Protein AF-A0A821DFZ0-F1 (afdb_monomer_lite)

pLDDT: mean 70.86, std 21.05, range [35.56, 95.5]

Organism: NCBI:txid392032

Structure (mmCIF, N/CA/C/O backbone):
data_AF-A0A821DFZ0-F1
#
_entry.id   AF-A0A821DFZ0-F1
#
loop_
_atom_site.group_PDB
_atom_site.id
_atom_site.type_symbol
_atom_site.label_atom_id
_atom_site.label_alt_id
_atom_site.label_comp_id
_atom_site.label_asym_id
_atom_site.label_entity_id
_atom_site.label_seq_id
_atom_site.pdbx_PDB_ins_code
_atom_site.Cartn_x
_atom_site.Cartn_y
_atom_site.Cartn_z
_atom_site.occupancy
_atom_site.B_iso_or_equiv
_atom_site.auth_seq_id
_atom_site.auth_comp_id
_atom_site.auth_asym_id
_atom_site.auth_atom_id
_atom_site.pdbx_PDB_model_num
ATOM 1 N N . MET A 1 1 ? -34.764 -52.079 0.907 1.00 41.47 1 MET A N 1
ATOM 2 C CA . MET A 1 1 ? -33.795 -52.725 1.810 1.00 41.47 1 MET A CA 1
ATOM 3 C C . MET A 1 1 ? -33.143 -51.629 2.636 1.00 41.47 1 MET A C 1
ATOM 5 O O . MET A 1 1 ? -32.494 -50.774 2.058 1.00 41.47 1 MET A O 1
ATOM 9 N N . THR A 1 2 ? -33.485 -51.628 3.932 1.00 46.69 2 THR A N 1
ATOM 10 C CA . THR A 1 2 ? -32.697 -51.180 5.102 1.00 46.69 2 THR A CA 1
ATOM 11 C C . THR A 1 2 ? -32.069 -49.779 5.025 1.00 46.69 2 THR A C 1
ATOM 13 O O . THR A 1 2 ? -31.088 -49.575 4.324 1.00 46.69 2 THR A O 1
ATOM 16 N N . SER A 1 3 ? -32.670 -48.748 5.626 1.00 41.34 3 SER A N 1
ATOM 17 C CA . SER A 1 3 ? -32.632 -48.429 7.072 1.00 41.34 3 SER A CA 1
ATOM 18 C C . SER A 1 3 ? -31.209 -48.208 7.592 1.00 41.34 3 SER A C 1
ATOM 20 O O . SER A 1 3 ? -30.428 -49.151 7.628 1.00 41.34 3 SER A O 1
ATOM 22 N N . SER A 1 4 ? -30.900 -47.001 8.075 1.00 47.44 4 SER A N 1
ATOM 23 C CA 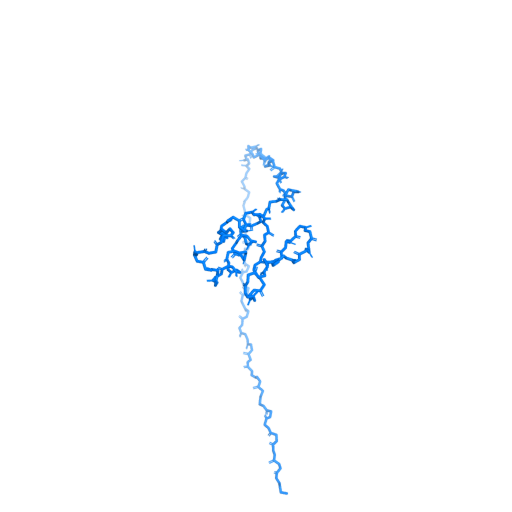. SER A 1 4 ? -30.818 -46.761 9.526 1.00 47.44 4 SER A CA 1
ATOM 24 C C . SER A 1 4 ? -30.134 -45.435 9.853 1.00 47.44 4 SER A C 1
ATOM 26 O O . SER A 1 4 ? -28.964 -45.213 9.556 1.00 47.44 4 SER A O 1
ATOM 28 N N . SER A 1 5 ? -30.900 -44.581 10.530 1.00 52.09 5 SER A N 1
ATOM 29 C CA . SER A 1 5 ? -30.432 -43.469 11.350 1.00 52.09 5 SER A CA 1
ATOM 30 C C . SER A 1 5 ? -29.478 -43.949 12.444 1.00 52.09 5 SER A C 1
ATOM 32 O O . SER A 1 5 ? -29.700 -45.002 13.038 1.00 52.09 5 SER A O 1
ATOM 34 N N . ALA A 1 6 ? -28.508 -43.113 12.810 1.00 50.94 6 ALA A N 1
ATOM 35 C CA . ALA A 1 6 ? -27.863 -43.182 14.116 1.00 50.94 6 ALA A CA 1
ATOM 36 C C . ALA A 1 6 ? -27.771 -41.767 14.697 1.00 50.94 6 ALA A C 1
ATOM 38 O O . ALA A 1 6 ? -26.835 -41.012 14.457 1.00 50.94 6 ALA A O 1
ATOM 39 N N . ASN A 1 7 ? -28.825 -41.422 15.426 1.00 50.41 7 ASN A N 1
ATOM 40 C CA . ASN A 1 7 ? -28.857 -40.373 16.430 1.00 50.41 7 ASN A CA 1
ATOM 41 C C . ASN A 1 7 ? -28.412 -41.045 17.740 1.00 50.41 7 ASN A C 1
ATOM 43 O O . ASN A 1 7 ? -28.989 -42.078 18.085 1.00 50.41 7 ASN A O 1
ATOM 47 N N . ILE A 1 8 ? -27.401 -40.526 18.442 1.00 52.97 8 ILE A N 1
ATOM 48 C CA . ILE A 1 8 ? -27.026 -41.018 19.781 1.00 52.97 8 ILE A CA 1
ATOM 49 C C . ILE A 1 8 ? -26.833 -39.822 20.732 1.00 52.97 8 ILE A C 1
ATOM 51 O O . ILE A 1 8 ? -26.240 -38.824 20.321 1.00 52.97 8 ILE A O 1
ATOM 55 N N . PRO A 1 9 ? -27.353 -39.891 21.976 1.00 43.50 9 PRO A N 1
ATOM 56 C CA . PRO A 1 9 ? -27.609 -38.745 22.847 1.00 43.50 9 PRO A CA 1
ATOM 57 C C . PRO A 1 9 ? -26.489 -38.481 23.869 1.00 43.50 9 PRO A C 1
ATOM 59 O O . PRO A 1 9 ? -25.670 -39.347 24.170 1.00 43.50 9 PRO A O 1
ATOM 62 N N . ALA A 1 10 ? -26.526 -37.282 24.461 1.00 48.44 10 ALA A N 1
ATOM 63 C CA . ALA A 1 10 ? -25.793 -36.909 25.674 1.00 48.44 10 ALA A CA 1
ATOM 64 C C . ALA A 1 10 ? -26.288 -37.674 26.919 1.00 48.44 10 ALA A C 1
ATOM 66 O O . ALA A 1 10 ? -27.451 -38.078 26.980 1.00 48.44 10 ALA A O 1
ATOM 67 N N . PRO A 1 11 ? -25.429 -37.842 27.936 1.00 45.16 11 PRO A N 1
ATOM 68 C CA . PRO A 1 11 ? -25.750 -37.389 29.305 1.00 45.16 11 PRO A CA 1
ATOM 69 C C . PRO A 1 11 ? -24.463 -36.904 30.030 1.00 45.16 11 PRO A C 1
ATOM 71 O O . PRO A 1 11 ? -23.365 -37.130 29.544 1.00 45.16 11 PRO A O 1
ATOM 74 N N . SER A 1 12 ? -24.404 -36.237 31.181 1.00 35.56 12 SER A N 1
ATOM 75 C CA . SER A 1 12 ? -25.329 -35.795 32.230 1.00 35.56 12 SER A CA 1
ATOM 76 C C . SER A 1 12 ? -24.503 -34.921 33.197 1.00 35.56 12 SER A C 1
ATOM 78 O O . SER A 1 12 ? -23.348 -35.237 33.479 1.00 35.56 12 SER A O 1
ATOM 80 N N . SER A 1 13 ? -25.104 -33.852 33.717 1.00 46.56 13 SER A N 1
ATOM 81 C CA . SER A 1 13 ? -24.638 -32.959 34.803 1.00 46.56 13 SER A CA 1
ATOM 82 C C . SER A 1 13 ? -24.523 -33.678 36.181 1.00 46.56 13 SER A C 1
ATOM 84 O O . SER A 1 13 ? -24.803 -34.872 36.241 1.00 46.56 13 SER A O 1
ATOM 86 N N . PRO A 1 14 ? -24.447 -32.974 37.341 1.00 56.50 14 PRO A N 1
ATOM 87 C CA . PRO A 1 14 ? -23.435 -32.080 37.945 1.00 56.50 14 PRO A CA 1
ATOM 88 C C . PRO A 1 14 ? -22.959 -32.644 39.332 1.00 56.50 14 PRO A C 1
ATOM 90 O O . PRO A 1 14 ? -23.259 -33.795 39.643 1.00 56.50 14 PRO A O 1
ATOM 93 N N . PRO A 1 15 ? -22.275 -31.884 40.224 1.00 44.59 15 PRO A N 1
ATOM 94 C CA . PRO A 1 15 ? -23.057 -31.256 41.298 1.00 44.59 15 PRO A CA 1
ATOM 95 C C . PRO A 1 15 ? -22.564 -29.878 41.781 1.00 44.59 15 PRO A C 1
ATOM 97 O O . PRO A 1 15 ? -21.396 -29.505 41.736 1.00 44.59 15 PRO A O 1
ATOM 100 N N . LYS A 1 16 ? -23.552 -29.149 42.295 1.00 44.62 16 LYS A N 1
ATOM 101 C CA . LYS A 1 16 ? -23.533 -27.860 42.985 1.00 44.62 16 LYS A CA 1
ATOM 102 C C . LYS A 1 16 ? -23.184 -28.077 44.461 1.00 44.62 16 LYS A C 1
ATOM 104 O O . LYS A 1 16 ? -23.883 -28.846 45.112 1.00 44.62 16 LYS A O 1
ATOM 109 N N . THR A 1 17 ? -22.231 -27.336 45.021 1.00 39.44 17 THR A N 1
ATOM 110 C CA . THR A 1 17 ? -22.134 -27.154 46.481 1.00 39.44 17 THR A CA 1
ATOM 111 C C . THR A 1 17 ? -21.834 -25.703 46.836 1.00 39.44 17 THR A C 1
ATOM 113 O O . THR A 1 17 ? -20.735 -25.177 46.711 1.00 39.44 17 THR A O 1
ATOM 116 N N . THR A 1 18 ? -22.900 -25.052 47.284 1.00 45.75 18 THR A N 1
ATOM 117 C CA . THR A 1 18 ? -22.910 -23.859 48.120 1.00 45.75 18 THR A CA 1
ATOM 118 C C . THR A 1 18 ? -22.156 -24.132 49.420 1.00 45.75 18 THR A C 1
ATOM 120 O O . THR A 1 18 ? -22.515 -25.071 50.122 1.00 45.75 18 THR A O 1
ATOM 123 N N . ILE A 1 19 ? -21.217 -23.265 49.804 1.00 44.25 19 ILE A N 1
ATOM 124 C CA . ILE A 1 19 ? -20.935 -23.018 51.223 1.00 44.25 19 ILE A CA 1
ATOM 125 C C . ILE A 1 19 ? -20.968 -21.510 51.457 1.00 44.25 19 ILE A C 1
ATOM 127 O O . ILE A 1 19 ? -20.102 -20.751 51.034 1.00 44.25 19 ILE A O 1
A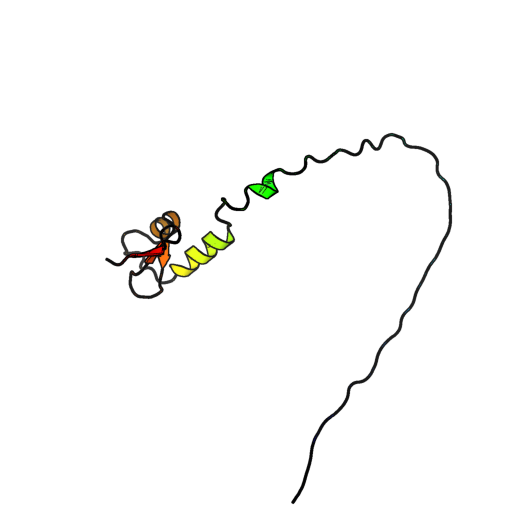TOM 131 N N . ARG A 1 20 ? -22.047 -21.103 52.119 1.00 43.47 20 ARG A N 1
ATOM 132 C CA . ARG A 1 20 ? -22.230 -19.833 52.809 1.00 43.47 20 ARG A CA 1
ATOM 133 C C . ARG A 1 20 ? -21.692 -20.038 54.215 1.00 43.47 20 ARG A C 1
ATOM 135 O O . ARG A 1 20 ? -22.198 -20.934 54.872 1.00 43.47 20 ARG A O 1
ATOM 142 N N . ASN A 1 21 ? -20.804 -19.173 54.694 1.00 46.06 21 ASN A N 1
ATOM 143 C CA . ASN A 1 21 ? -20.686 -18.924 56.128 1.00 46.06 21 ASN A CA 1
ATOM 144 C C . ASN A 1 21 ? -20.804 -17.413 56.398 1.00 46.06 21 ASN A C 1
ATOM 146 O O . ASN A 1 21 ? -20.079 -16.630 55.784 1.00 46.06 21 ASN A O 1
ATOM 150 N N . PRO A 1 22 ? -21.735 -16.995 57.274 1.00 51.88 22 PRO A N 1
ATOM 151 C CA . PRO A 1 22 ? -21.778 -15.665 57.866 1.00 51.88 22 PRO A CA 1
ATOM 152 C C . PRO A 1 22 ? -20.886 -15.629 59.116 1.00 51.88 22 PRO A C 1
ATOM 154 O O . PRO A 1 22 ? -20.682 -16.672 59.730 1.00 51.88 22 PRO A O 1
ATOM 157 N N . THR A 1 23 ? -20.400 -14.451 59.516 1.00 36.81 23 THR A N 1
ATOM 158 C CA . THR A 1 23 ? -20.384 -13.960 60.913 1.00 36.81 23 THR A CA 1
ATOM 159 C C . THR A 1 23 ? -19.696 -12.592 60.970 1.00 36.81 23 THR A C 1
ATOM 161 O O . THR A 1 23 ? -18.526 -12.430 60.646 1.00 36.81 23 THR A O 1
ATOM 164 N N . THR A 1 24 ? -20.517 -11.620 61.353 1.00 43.44 24 THR A N 1
ATOM 165 C CA . THR A 1 24 ? -20.250 -10.382 62.095 1.00 43.44 24 THR A CA 1
ATOM 166 C C . THR A 1 24 ? -18.985 -10.353 62.953 1.00 43.44 24 THR A C 1
ATOM 168 O O . THR A 1 24 ? -18.849 -11.178 63.848 1.00 43.44 24 THR A O 1
ATOM 171 N N . ALA A 1 25 ? -18.195 -9.287 62.831 1.00 41.16 25 ALA A N 1
ATOM 172 C CA . ALA A 1 25 ? -17.731 -8.519 63.987 1.00 41.16 25 ALA A CA 1
ATOM 173 C C . ALA A 1 25 ? -17.281 -7.123 63.534 1.00 41.16 25 ALA A C 1
ATOM 175 O O . ALA A 1 25 ? -16.556 -6.956 62.560 1.00 41.16 25 ALA A O 1
ATOM 176 N N . SER A 1 26 ? -17.803 -6.137 64.245 1.00 49.12 26 SER A N 1
ATOM 177 C CA . SER A 1 26 ? -17.472 -4.721 64.234 1.00 49.12 26 SER A CA 1
ATOM 178 C C . SER A 1 26 ? -16.000 -4.459 64.549 1.00 49.12 26 SER A C 1
ATOM 180 O O . SER A 1 26 ? -15.545 -4.864 65.615 1.00 49.12 26 SER A O 1
ATOM 182 N N . GLU A 1 27 ? -15.323 -3.662 63.725 1.00 47.72 27 GLU A N 1
ATOM 183 C CA . GLU A 1 27 ? -14.210 -2.837 64.193 1.00 47.72 27 GLU A CA 1
ATOM 184 C C . GLU A 1 27 ? -14.348 -1.423 63.630 1.00 47.72 27 GLU A C 1
ATOM 186 O O . GLU A 1 27 ? -14.512 -1.184 62.431 1.00 47.72 27 GLU A O 1
ATOM 191 N N . LEU A 1 28 ? -14.399 -0.506 64.583 1.00 55.22 28 LEU A N 1
ATOM 192 C CA . LEU A 1 28 ? -14.493 0.928 64.449 1.00 55.22 28 LEU A CA 1
ATOM 193 C C . LEU A 1 28 ? -13.130 1.473 63.981 1.00 55.22 28 LEU A C 1
ATOM 195 O O . LEU A 1 28 ? -12.089 1.011 64.431 1.00 55.22 28 LEU A O 1
ATOM 199 N N . GLU A 1 29 ? -13.192 2.494 63.124 1.00 43.56 29 GLU A N 1
ATOM 200 C CA . GLU A 1 29 ? -12.137 3.459 62.769 1.00 43.56 29 GLU A CA 1
ATOM 201 C C . GLU A 1 29 ? -11.000 3.079 61.798 1.00 43.56 29 GLU A C 1
ATOM 203 O O . GLU A 1 29 ? -10.027 2.413 62.128 1.00 43.56 29 GLU A O 1
ATOM 208 N N . ASN A 1 30 ? -11.031 3.725 60.621 1.00 45.53 30 ASN A N 1
ATOM 209 C CA . ASN A 1 30 ? -9.962 4.657 60.233 1.00 45.53 30 ASN A CA 1
ATOM 210 C C . ASN A 1 30 ? -10.484 5.659 59.168 1.00 45.53 30 ASN A C 1
ATOM 212 O O . ASN A 1 30 ? -10.746 5.248 58.033 1.00 45.53 30 ASN A O 1
ATOM 216 N N . PRO A 1 31 ? -10.621 6.967 59.467 1.00 46.19 31 PRO A N 1
ATOM 217 C CA . PRO A 1 31 ? -11.101 7.975 58.511 1.00 46.19 31 PRO A CA 1
ATOM 218 C C . PRO A 1 31 ? -10.069 8.393 57.437 1.00 46.19 31 PRO A C 1
ATOM 220 O O . PRO A 1 31 ? -10.296 9.347 56.696 1.00 46.19 31 PRO A O 1
ATOM 223 N N . SER A 1 32 ? -8.950 7.676 57.281 1.00 51.41 32 SER A N 1
ATOM 224 C CA . SER A 1 32 ? -7.856 8.060 56.367 1.00 51.41 32 SER A CA 1
ATOM 225 C C . SER A 1 32 ? -7.908 7.450 54.961 1.00 51.41 32 SER A C 1
ATOM 227 O O . SER A 1 32 ? -6.888 7.392 54.275 1.00 51.41 32 SER A O 1
ATOM 229 N N . LYS A 1 33 ? -9.075 7.033 54.461 1.00 50.94 33 LYS A N 1
ATOM 230 C CA . LYS A 1 33 ? -9.225 6.707 53.032 1.00 50.94 33 LYS A CA 1
ATOM 231 C C . LYS A 1 33 ? -9.715 7.934 52.271 1.00 50.94 33 LYS A C 1
ATOM 233 O O . LYS A 1 33 ? -10.845 7.972 51.798 1.00 50.94 33 LYS A O 1
ATOM 238 N N . ARG A 1 34 ? -8.839 8.937 52.112 1.00 55.75 34 ARG A N 1
ATOM 239 C CA . ARG A 1 34 ? -8.954 9.839 50.956 1.00 55.75 34 ARG A CA 1
ATOM 240 C C . ARG A 1 34 ? -8.889 8.944 49.729 1.00 55.75 34 ARG A C 1
ATOM 242 O O . ARG A 1 34 ? -7.829 8.424 49.393 1.00 55.75 34 ARG A O 1
ATOM 249 N N . GLN A 1 35 ? -10.038 8.717 49.109 1.00 50.38 35 GLN A N 1
ATOM 250 C CA . GLN A 1 35 ? -10.105 8.072 47.816 1.00 50.38 35 GLN A CA 1
ATOM 251 C C . GLN A 1 35 ? -9.353 8.998 46.864 1.00 50.38 35 GLN A C 1
ATOM 253 O O . GLN A 1 35 ? -9.816 10.096 46.555 1.00 50.38 35 GLN A O 1
ATOM 258 N N . LYS A 1 36 ? -8.129 8.608 46.499 1.00 55.78 36 LYS A N 1
ATOM 259 C CA . LYS A 1 36 ? -7.391 9.254 45.424 1.00 55.78 36 LYS A CA 1
ATOM 260 C C . LYS A 1 36 ? -8.291 9.119 44.204 1.00 55.78 36 LYS A C 1
ATOM 262 O O . LYS A 1 36 ? -8.528 8.014 43.723 1.00 55.78 36 LYS A O 1
ATOM 267 N N . VAL A 1 37 ? -8.893 10.231 43.794 1.00 59.12 37 VAL A N 1
ATOM 268 C CA . VAL A 1 37 ? -9.525 10.325 42.486 1.00 59.12 37 VAL A CA 1
ATOM 269 C C . VAL A 1 37 ? -8.366 10.155 41.519 1.00 59.12 37 VAL A C 1
ATOM 271 O O . VAL A 1 37 ? -7.551 11.062 41.354 1.00 59.12 37 VAL A O 1
ATOM 274 N N . GLU A 1 38 ? -8.210 8.941 40.995 1.00 60.97 38 GLU A N 1
ATOM 275 C CA . GLU A 1 38 ? -7.293 8.710 39.891 1.00 60.97 38 GLU A CA 1
ATOM 276 C C . GLU A 1 38 ? -7.736 9.649 38.760 1.00 60.97 38 GLU A C 1
ATOM 278 O O . GLU A 1 38 ? -8.937 9.715 38.469 1.00 60.97 38 GLU A O 1
ATOM 283 N N . PRO A 1 39 ? -6.818 10.432 38.168 1.00 59.19 39 PRO A N 1
ATOM 284 C CA . PRO A 1 39 ? -7.171 11.280 37.046 1.00 59.19 39 PRO A CA 1
ATOM 285 C C . PRO A 1 39 ? -7.773 10.375 35.974 1.00 59.19 39 PRO A C 1
ATOM 287 O O . PRO A 1 39 ? -7.129 9.412 35.558 1.00 59.19 39 PRO A O 1
ATOM 290 N N . MET A 1 40 ? -9.020 10.643 35.572 1.00 56.34 40 MET A N 1
ATOM 291 C CA . MET A 1 40 ? -9.605 9.976 34.414 1.00 56.34 40 MET A CA 1
ATOM 292 C C . MET A 1 40 ? -8.648 10.215 33.253 1.00 56.34 40 MET A C 1
ATOM 294 O O . MET A 1 40 ? -8.433 11.358 32.852 1.00 56.34 40 MET A O 1
ATOM 298 N N . ASP A 1 41 ? -8.004 9.142 32.802 1.00 61.84 41 ASP A N 1
ATOM 299 C CA . ASP A 1 41 ? -6.982 9.205 31.776 1.00 61.84 41 ASP A CA 1
ATOM 300 C C . ASP A 1 41 ? -7.640 9.699 30.479 1.00 61.84 41 ASP A C 1
ATOM 302 O O . ASP A 1 41 ? -8.344 8.966 29.778 1.00 61.84 41 ASP A O 1
ATOM 306 N N . SER A 1 42 ? -7.427 10.981 30.175 1.00 58.97 42 SER A N 1
ATOM 307 C CA . SER A 1 42 ? -7.876 11.678 28.966 1.00 58.97 42 SER A CA 1
ATOM 308 C C . SER A 1 42 ? -7.424 10.991 27.669 1.00 58.97 42 SER A C 1
ATOM 310 O O . SER A 1 42 ? -7.846 11.370 26.580 1.00 58.97 42 SER A O 1
ATOM 312 N N . LYS A 1 43 ? -6.591 9.950 27.759 1.00 56.03 43 LYS A N 1
ATOM 313 C CA . LYS A 1 43 ? -6.104 9.124 26.654 1.00 56.03 43 LYS A CA 1
ATOM 314 C C . LYS A 1 43 ? -7.196 8.345 25.918 1.00 56.03 43 LYS A C 1
ATOM 316 O O . LYS A 1 43 ? -6.957 7.906 24.797 1.00 56.03 43 LYS A O 1
ATOM 321 N N . SER A 1 44 ? -8.408 8.244 26.473 1.00 62.50 44 SER A N 1
ATOM 322 C CA . SER A 1 44 ? -9.530 7.535 25.837 1.00 62.50 44 SER A CA 1
ATOM 323 C C . SER A 1 44 ? -10.089 8.198 24.563 1.00 62.50 44 SER A C 1
ATOM 325 O O . SER A 1 44 ? -10.847 7.545 23.851 1.00 62.50 44 SER A O 1
ATOM 327 N N . MET A 1 45 ? -9.749 9.456 24.253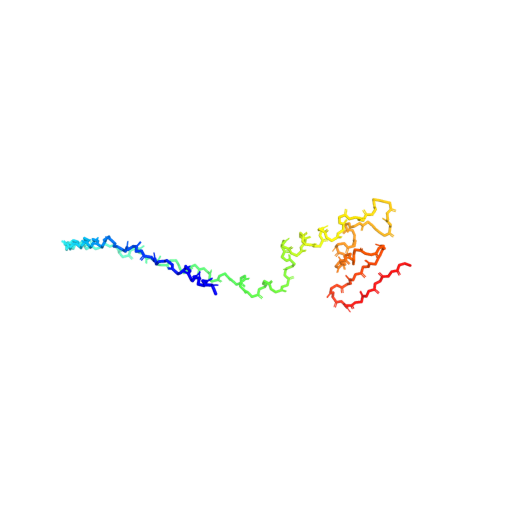 1.00 59.22 45 MET A N 1
ATOM 328 C CA . MET A 1 45 ? -10.265 10.161 23.060 1.00 59.22 45 MET A CA 1
ATOM 329 C C . MET A 1 45 ? -9.223 10.373 21.948 1.00 59.22 45 MET A C 1
ATOM 331 O O . MET A 1 45 ? -9.581 10.821 20.862 1.00 59.22 45 MET A O 1
ATOM 335 N N . TYR A 1 46 ? -7.950 10.022 22.168 1.00 56.81 46 TYR A N 1
ATOM 336 C CA . TYR A 1 46 ? -6.885 10.185 21.159 1.00 56.81 46 TYR A CA 1
ATOM 337 C C . TYR A 1 46 ? -6.504 8.876 20.452 1.00 56.81 46 TYR A C 1
ATOM 339 O O . TYR A 1 46 ? -5.621 8.862 19.596 1.00 56.81 46 TYR A O 1
ATOM 347 N N . THR A 1 47 ? -7.183 7.774 20.773 1.00 56.81 47 THR A N 1
ATOM 348 C CA . THR A 1 47 ? -6.946 6.449 20.178 1.00 56.81 47 THR A CA 1
ATOM 349 C C . THR A 1 47 ? -7.265 6.391 18.683 1.00 56.81 47 THR A C 1
ATOM 351 O O . THR A 1 47 ? -6.759 5.514 17.993 1.00 56.81 47 THR A O 1
ATOM 354 N N . THR A 1 48 ? -8.028 7.351 18.156 1.00 56.72 48 THR A N 1
ATOM 355 C CA . THR A 1 48 ? -8.393 7.420 16.733 1.00 56.72 48 THR A CA 1
ATOM 356 C C . THR A 1 48 ? -7.271 7.963 15.833 1.00 56.72 48 THR A C 1
ATOM 358 O O . THR A 1 48 ? -7.350 7.796 14.621 1.00 56.72 48 THR A O 1
ATOM 361 N N . LEU A 1 49 ? -6.220 8.594 16.381 1.00 60.31 49 LEU A N 1
ATOM 362 C CA . LEU A 1 49 ? -5.164 9.241 15.575 1.00 60.31 49 LEU A CA 1
ATOM 363 C C . LEU A 1 49 ? -3.766 8.622 15.707 1.00 60.31 49 LEU A C 1
ATOM 365 O O . LEU A 1 49 ? -2.872 8.987 14.947 1.00 60.31 49 LEU A O 1
ATOM 369 N N . LEU A 1 50 ? -3.560 7.687 16.633 1.00 65.88 50 LEU A N 1
ATOM 370 C CA . LEU A 1 50 ? -2.309 6.938 16.716 1.00 65.88 50 LEU A CA 1
ATOM 371 C C . LEU A 1 50 ? -2.435 5.682 15.863 1.00 65.88 50 LEU A C 1
ATOM 373 O O . LEU A 1 50 ? -3.269 4.818 16.143 1.00 65.88 50 LEU A O 1
ATOM 377 N N . GLU A 1 51 ? -1.598 5.586 14.828 1.00 66.69 51 GLU A N 1
ATOM 378 C CA . GLU A 1 51 ? -1.407 4.335 14.108 1.00 66.69 51 GLU A CA 1
ATOM 379 C C . GLU A 1 51 ? -1.087 3.248 15.135 1.00 66.69 51 GLU A C 1
ATOM 381 O O . GLU A 1 51 ? -0.051 3.275 15.795 1.00 66.69 51 GLU A O 1
ATOM 386 N N . THR A 1 52 ? -2.034 2.338 15.341 1.00 81.50 52 THR A N 1
ATOM 387 C CA . THR A 1 52 ? -1.890 1.295 16.351 1.00 81.50 52 THR A CA 1
ATOM 388 C C . THR A 1 52 ? -0.753 0.370 15.929 1.00 81.50 52 THR A C 1
ATOM 390 O O . THR A 1 52 ? -0.637 0.061 14.743 1.00 81.50 52 THR A O 1
ATOM 393 N N . ASP A 1 53 ? 0.019 -0.157 16.880 1.00 83.00 53 ASP A N 1
ATOM 394 C CA . ASP A 1 53 ? 1.079 -1.144 16.613 1.00 83.00 53 ASP A CA 1
ATOM 395 C C . ASP A 1 53 ? 0.592 -2.298 15.717 1.00 83.00 53 ASP A C 1
ATOM 397 O O . ASP A 1 53 ? 1.326 -2.831 14.884 1.00 83.00 53 ASP A O 1
ATOM 401 N N . LEU A 1 54 ? -0.688 -2.660 15.845 1.00 86.50 54 LEU A N 1
ATOM 402 C CA . LEU A 1 54 ? -1.340 -3.642 14.989 1.00 86.50 54 LEU A CA 1
ATOM 403 C C . LEU A 1 54 ? -1.339 -3.235 13.505 1.00 86.50 54 LEU A C 1
ATOM 405 O O . LEU A 1 54 ? -1.046 -4.070 12.652 1.00 86.50 54 LEU A O 1
ATOM 409 N N . MET A 1 55 ? -1.644 -1.976 13.179 1.00 86.44 55 MET A N 1
ATOM 410 C CA . MET A 1 55 ? -1.655 -1.486 11.798 1.00 86.44 55 MET A CA 1
ATOM 411 C C . MET A 1 55 ? -0.248 -1.510 11.195 1.00 86.44 55 MET A C 1
ATOM 413 O O . MET A 1 55 ? -0.089 -2.023 10.087 1.00 86.44 55 MET A O 1
ATOM 417 N N . GLN A 1 56 ? 0.767 -1.072 11.945 1.00 87.94 56 GLN A N 1
ATOM 418 C CA . GLN A 1 56 ? 2.165 -1.135 11.506 1.00 87.94 56 GLN A CA 1
ATOM 419 C C . GLN A 1 56 ? 2.598 -2.576 11.210 1.00 87.94 56 GLN A C 1
ATOM 421 O O . GLN A 1 56 ? 3.202 -2.854 10.173 1.00 87.94 56 GLN A O 1
ATOM 426 N N . GLN A 1 57 ? 2.229 -3.525 12.077 1.00 90.44 57 GLN A N 1
ATOM 427 C CA . GLN A 1 57 ? 2.525 -4.944 11.868 1.00 90.44 57 GLN A CA 1
ATOM 428 C C . GLN A 1 57 ? 1.839 -5.508 10.621 1.00 90.44 57 GLN A C 1
ATOM 430 O O . GLN A 1 57 ? 2.456 -6.257 9.864 1.00 90.44 57 GLN A O 1
ATOM 435 N N . VAL A 1 58 ? 0.567 -5.173 10.383 1.00 92.12 58 VAL A N 1
ATOM 436 C CA . VAL A 1 58 ? -0.147 -5.626 9.177 1.00 92.12 58 VAL A CA 1
ATOM 437 C C . VAL A 1 58 ? 0.474 -5.001 7.925 1.00 92.12 58 VAL A C 1
ATOM 439 O O . VAL A 1 58 ? 0.682 -5.707 6.937 1.00 92.12 58 VAL A O 1
ATOM 442 N N . ARG A 1 59 ? 0.850 -3.718 7.979 1.00 92.50 59 ARG A N 1
ATOM 443 C CA . ARG A 1 59 ? 1.536 -3.029 6.879 1.00 92.50 59 ARG A CA 1
ATOM 444 C C . ARG A 1 59 ? 2.869 -3.701 6.561 1.00 92.50 59 ARG A C 1
ATOM 446 O O . ARG A 1 59 ? 3.105 -4.040 5.405 1.00 92.50 59 ARG A O 1
ATOM 453 N N . SER A 1 60 ? 3.662 -4.030 7.578 1.00 92.81 60 SER A N 1
ATOM 454 C CA . SER A 1 60 ? 4.910 -4.791 7.434 1.00 92.81 60 SER A CA 1
ATOM 455 C C . SER A 1 60 ? 4.722 -6.144 6.763 1.00 92.81 60 SER A C 1
ATOM 457 O O . SER A 1 60 ? 5.443 -6.464 5.817 1.00 92.81 60 SER A O 1
ATOM 459 N N . ARG A 1 61 ? 3.695 -6.902 7.158 1.00 94.69 61 ARG A N 1
ATOM 460 C CA . ARG A 1 61 ? 3.383 -8.194 6.527 1.00 94.69 61 ARG A CA 1
ATOM 461 C C . ARG A 1 61 ? 3.029 -8.060 5.043 1.00 94.69 61 ARG A C 1
ATOM 463 O O . ARG A 1 61 ? 3.366 -8.959 4.271 1.00 94.69 61 ARG A O 1
ATOM 470 N N . SER A 1 62 ? 2.400 -6.953 4.629 1.00 94.50 62 SER A N 1
ATOM 471 C CA . SER A 1 62 ? 2.069 -6.728 3.213 1.00 94.50 62 SER A CA 1
ATOM 472 C C . SER A 1 62 ? 3.319 -6.647 2.327 1.00 94.50 62 SER A C 1
ATOM 474 O O . SER A 1 62 ? 3.324 -7.184 1.228 1.00 94.50 62 SER A O 1
ATOM 476 N N . PHE A 1 63 ? 4.434 -6.104 2.825 1.00 94.81 63 PHE A N 1
ATOM 477 C CA . PHE A 1 63 ? 5.691 -6.000 2.069 1.00 94.81 63 PHE A CA 1
ATOM 478 C C . PHE A 1 63 ? 6.591 -7.245 2.165 1.00 94.81 63 PHE A C 1
ATOM 480 O O . PHE A 1 63 ? 7.773 -7.168 1.839 1.00 94.81 63 PHE A O 1
ATOM 487 N N . SER A 1 64 ? 6.059 -8.400 2.578 1.00 92.12 64 SER A N 1
ATOM 488 C CA . SER A 1 64 ? 6.831 -9.649 2.730 1.00 92.12 64 SER A CA 1
ATOM 489 C C . SER A 1 64 ? 7.562 -10.101 1.458 1.00 92.12 64 SER A C 1
ATOM 491 O O . SER A 1 64 ? 8.646 -10.670 1.555 1.00 92.12 64 SER A O 1
ATOM 493 N N . HIS A 1 65 ? 7.012 -9.812 0.275 1.00 90.06 65 HIS A N 1
ATOM 494 C CA . HIS A 1 65 ? 7.613 -10.148 -1.024 1.00 90.06 65 HIS A CA 1
ATOM 495 C C . HIS A 1 65 ? 8.280 -8.953 -1.723 1.00 90.06 65 HIS A C 1
ATOM 497 O O . HIS A 1 65 ? 8.675 -9.061 -2.884 1.00 90.06 65 HIS A O 1
ATOM 503 N N . TRP A 1 66 ? 8.398 -7.803 -1.051 1.00 90.25 66 TRP A N 1
ATOM 504 C CA . TRP A 1 66 ? 9.020 -6.618 -1.636 1.00 90.25 66 TRP A CA 1
ATOM 505 C C . TRP A 1 66 ? 10.518 -6.849 -1.829 1.00 90.25 66 TRP A C 1
ATOM 507 O O . TRP A 1 66 ? 11.233 -7.199 -0.888 1.00 90.25 66 TRP A O 1
ATOM 517 N N . SER A 1 67 ? 11.010 -6.648 -3.049 1.00 89.50 67 SER A N 1
ATOM 518 C CA . SER A 1 67 ? 12.429 -6.830 -3.345 1.00 89.50 67 SER A CA 1
ATOM 519 C C . SER A 1 67 ? 13.274 -5.825 -2.561 1.00 89.50 67 SER A C 1
ATOM 521 O O . SER A 1 67 ? 13.001 -4.626 -2.550 1.00 89.50 67 SER A O 1
ATOM 523 N N . HIS A 1 68 ? 14.376 -6.292 -1.970 1.00 87.81 68 HIS A N 1
ATOM 524 C CA . HIS A 1 68 ? 15.360 -5.422 -1.315 1.00 87.81 68 HIS A CA 1
ATOM 525 C C . HIS A 1 68 ? 15.995 -4.394 -2.264 1.00 87.81 68 HIS A C 1
ATOM 527 O O . HIS A 1 68 ? 16.586 -3.423 -1.801 1.00 87.81 68 HIS A O 1
ATOM 533 N N . ARG A 1 69 ? 15.902 -4.615 -3.584 1.00 90.12 69 ARG A N 1
ATOM 534 C CA . ARG A 1 69 ? 16.406 -3.695 -4.613 1.00 90.12 69 ARG A CA 1
ATOM 535 C C . ARG A 1 69 ? 15.342 -2.735 -5.151 1.00 90.12 69 ARG A C 1
ATOM 537 O O . ARG A 1 69 ? 15.685 -1.895 -5.976 1.00 90.12 69 ARG A O 1
ATOM 544 N N . SER A 1 70 ? 14.083 -2.863 -4.733 1.00 87.50 70 SER A N 1
ATOM 545 C CA . SER A 1 70 ? 13.029 -1.937 -5.149 1.00 87.50 70 SER A CA 1
ATOM 546 C C . SER A 1 70 ? 13.269 -0.560 -4.533 1.00 87.50 70 SER A C 1
ATOM 548 O O . SER A 1 70 ? 13.638 -0.443 -3.362 1.00 87.50 70 SER A O 1
ATOM 550 N N . ILE A 1 71 ? 13.066 0.483 -5.339 1.00 90.25 71 ILE A N 1
ATOM 551 C CA . ILE A 1 71 ? 13.201 1.879 -4.927 1.00 90.25 71 ILE A CA 1
ATOM 552 C C . ILE A 1 71 ? 11.840 2.541 -5.153 1.00 90.25 71 ILE A C 1
ATOM 554 O O . ILE A 1 71 ? 11.393 2.595 -6.298 1.00 90.25 71 ILE A O 1
ATOM 558 N N . PRO A 1 72 ? 11.186 3.054 -4.099 1.00 90.88 72 PRO A N 1
ATOM 559 C CA . PRO A 1 72 ? 11.653 3.161 -2.711 1.00 90.88 72 PRO A CA 1
ATOM 560 C C . PRO A 1 72 ? 11.607 1.834 -1.920 1.00 90.88 72 PRO A C 1
ATOM 562 O O . PRO A 1 72 ? 10.982 0.851 -2.325 1.00 90.88 72 PRO A O 1
ATOM 565 N N . SER A 1 73 ? 12.292 1.812 -0.771 1.00 93.75 73 SER A N 1
ATOM 566 C CA . SER A 1 73 ? 12.335 0.643 0.118 1.00 93.75 73 SER A CA 1
ATOM 567 C C . SER A 1 73 ? 10.973 0.364 0.766 1.00 93.75 73 SER A C 1
ATOM 569 O O . SER A 1 73 ? 10.146 1.265 0.918 1.00 93.75 73 SER A O 1
ATOM 571 N N . SER A 1 74 ? 10.747 -0.876 1.216 1.00 93.31 74 SER A N 1
ATOM 572 C CA . SER A 1 74 ? 9.510 -1.242 1.922 1.00 93.31 74 SER A CA 1
ATOM 573 C C . SER A 1 74 ? 9.286 -0.391 3.173 1.00 93.31 74 SER A C 1
ATOM 575 O O . SER A 1 74 ? 8.160 0.011 3.429 1.00 93.31 74 SER A O 1
ATOM 577 N N . ALA A 1 75 ? 10.345 -0.049 3.914 1.00 92.56 75 ALA A N 1
ATOM 578 C CA . ALA A 1 75 ? 10.264 0.838 5.076 1.00 92.56 75 ALA A CA 1
ATOM 579 C C . ALA A 1 75 ? 9.691 2.216 4.720 1.00 92.56 75 ALA A C 1
ATOM 581 O O . ALA A 1 75 ? 8.755 2.674 5.369 1.00 92.56 75 ALA A O 1
ATOM 582 N N . GLN A 1 76 ? 10.186 2.824 3.642 1.00 94.00 76 GLN A N 1
ATOM 583 C CA . GLN A 1 76 ? 9.698 4.121 3.171 1.00 94.00 76 GLN A CA 1
ATOM 584 C C . GLN A 1 76 ? 8.249 4.045 2.682 1.00 94.00 76 GLN A C 1
ATOM 586 O O . GLN A 1 76 ? 7.455 4.936 2.970 1.00 94.00 76 GLN A O 1
ATOM 591 N N . MET A 1 77 ? 7.879 2.972 1.976 1.00 93.94 77 MET A N 1
ATOM 592 C CA . MET A 1 77 ? 6.489 2.758 1.562 1.00 93.94 77 MET A CA 1
ATOM 593 C C . MET A 1 77 ? 5.561 2.599 2.773 1.00 93.94 77 MET A C 1
ATOM 595 O O . MET A 1 77 ? 4.480 3.187 2.807 1.00 93.94 77 MET A O 1
ATOM 599 N N . MET A 1 78 ? 5.992 1.838 3.783 1.00 93.00 78 MET A N 1
ATOM 600 C CA . MET A 1 78 ? 5.235 1.661 5.018 1.00 93.00 78 MET A CA 1
ATOM 601 C C . MET A 1 78 ? 5.052 2.982 5.762 1.00 93.00 78 MET A C 1
ATOM 603 O O . MET A 1 78 ? 3.941 3.282 6.186 1.00 93.00 78 MET A O 1
ATOM 607 N N . GLU A 1 79 ? 6.114 3.771 5.904 1.00 90.94 79 GLU A N 1
ATOM 608 C CA . GLU A 1 79 ? 6.084 5.076 6.572 1.00 90.94 79 GLU A CA 1
ATOM 609 C C . GLU A 1 79 ? 5.184 6.077 5.835 1.00 90.94 79 GLU A C 1
ATOM 611 O O . GLU A 1 79 ? 4.440 6.824 6.464 1.00 90.94 79 GLU A O 1
ATOM 616 N N . ALA A 1 80 ? 5.157 6.024 4.502 1.00 92.38 80 ALA A N 1
ATOM 617 C CA . ALA A 1 80 ? 4.269 6.844 3.680 1.00 92.38 80 ALA A CA 1
ATOM 618 C C . ALA A 1 80 ? 2.791 6.387 3.690 1.00 92.38 80 ALA A C 1
ATOM 620 O O . ALA A 1 80 ? 1.945 7.031 3.069 1.00 92.38 80 ALA A O 1
ATOM 621 N N . GLY A 1 81 ? 2.450 5.295 4.386 1.00 92.38 81 GLY A N 1
ATOM 622 C CA . GLY A 1 81 ? 1.072 4.805 4.504 1.00 92.38 81 GLY A CA 1
ATOM 623 C C . GLY A 1 81 ? 0.599 3.929 3.346 1.00 92.38 81 GLY A C 1
ATOM 624 O O . GLY A 1 81 ? -0.608 3.818 3.105 1.00 92.38 81 GLY A O 1
ATOM 625 N N . PHE A 1 82 ? 1.524 3.305 2.618 1.00 94.44 82 PHE A N 1
ATOM 626 C CA . PHE A 1 82 ? 1.187 2.359 1.562 1.00 94.44 82 PHE A CA 1
ATOM 627 C C . PHE A 1 82 ? 1.055 0.926 2.086 1.00 94.44 82 PHE A C 1
ATOM 629 O O . PHE A 1 82 ? 1.756 0.516 3.008 1.00 94.44 82 PHE A O 1
ATOM 636 N N . PHE A 1 83 ? 0.191 0.142 1.446 1.00 95.31 83 PHE A N 1
ATOM 637 C CA . PHE A 1 83 ? 0.141 -1.318 1.542 1.00 95.31 83 PHE A CA 1
ATOM 638 C C . PHE A 1 83 ? 0.478 -1.923 0.186 1.00 95.31 83 PHE A C 1
ATOM 640 O O . PHE A 1 83 ? 0.053 -1.401 -0.843 1.00 95.31 83 PHE A O 1
ATOM 647 N N . ASN A 1 84 ? 1.211 -3.032 0.171 1.00 95.00 84 ASN A N 1
ATOM 648 C CA . ASN A 1 84 ? 1.450 -3.774 -1.062 1.00 95.00 84 ASN A CA 1
ATOM 649 C C . ASN A 1 84 ? 0.192 -4.560 -1.470 1.00 95.00 84 ASN A C 1
ATOM 651 O O . ASN A 1 84 ? -0.459 -5.186 -0.634 1.00 95.00 84 ASN A O 1
ATOM 655 N N . CYS A 1 85 ? -0.143 -4.545 -2.761 1.00 93.62 85 CYS A N 1
ATOM 656 C CA . CYS A 1 85 ? -1.306 -5.253 -3.306 1.00 93.62 85 CYS A CA 1
ATOM 657 C C . CYS A 1 85 ? -1.028 -6.738 -3.618 1.00 93.62 85 CYS A C 1
ATOM 659 O O . CYS A 1 85 ? -1.861 -7.398 -4.232 1.00 93.62 85 CYS A O 1
ATOM 661 N N . ASN A 1 86 ? 0.146 -7.256 -3.249 1.00 90.31 86 ASN A N 1
ATOM 662 C CA . ASN A 1 86 ? 0.686 -8.581 -3.570 1.00 90.31 86 ASN A CA 1
ATOM 663 C C . ASN A 1 86 ? 0.767 -8.889 -5.078 1.00 90.31 86 ASN A C 1
ATOM 665 O O . ASN A 1 86 ? 0.803 -10.052 -5.477 1.00 90.31 86 ASN A O 1
ATOM 669 N N . VAL A 1 87 ? 0.795 -7.858 -5.931 1.00 90.12 87 VAL A N 1
ATOM 670 C CA . VAL A 1 87 ? 0.858 -7.987 -7.395 1.00 90.12 87 VAL A CA 1
ATOM 671 C C . VAL A 1 87 ? 1.917 -7.035 -7.94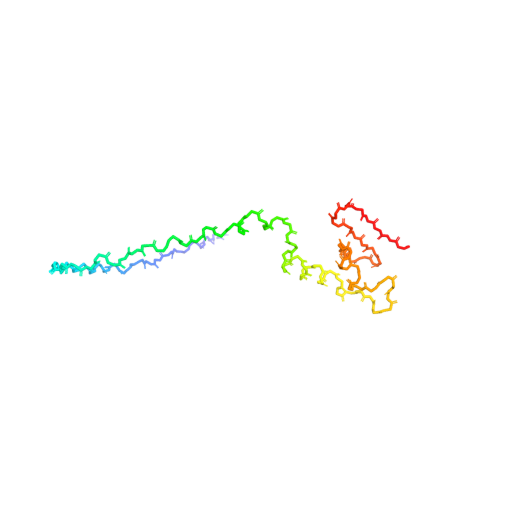0 1.00 90.12 87 VAL A C 1
ATOM 673 O O . VAL A 1 87 ? 1.663 -5.839 -8.095 1.00 90.12 87 VAL A O 1
ATOM 676 N N . GLY A 1 88 ? 3.098 -7.573 -8.253 1.00 88.38 88 GLY A N 1
ATOM 677 C CA . GLY A 1 88 ? 4.244 -6.778 -8.704 1.00 88.38 88 GLY A CA 1
ATOM 678 C C . GLY A 1 88 ? 4.561 -5.641 -7.728 1.00 88.38 88 GLY A C 1
ATOM 679 O O . GLY A 1 88 ? 4.536 -5.840 -6.513 1.00 88.38 88 GLY A O 1
ATOM 680 N N . ASP A 1 89 ? 4.767 -4.440 -8.270 1.00 90.94 89 ASP A N 1
ATOM 681 C CA . ASP A 1 89 ? 5.084 -3.236 -7.492 1.00 90.94 89 ASP A CA 1
ATOM 682 C C . ASP A 1 89 ? 3.848 -2.377 -7.164 1.00 90.94 89 ASP A C 1
ATOM 684 O O . ASP A 1 89 ? 3.962 -1.198 -6.826 1.00 90.94 89 ASP A O 1
ATOM 688 N N . ARG A 1 90 ? 2.638 -2.947 -7.273 1.00 94.06 90 ARG A N 1
ATOM 689 C CA . ARG A 1 90 ? 1.396 -2.222 -6.974 1.00 94.06 90 ARG A CA 1
ATOM 690 C C . ARG A 1 90 ? 1.264 -1.978 -5.477 1.00 94.06 90 ARG A C 1
ATOM 692 O O . ARG A 1 90 ? 1.328 -2.913 -4.674 1.00 94.06 90 ARG A O 1
ATOM 699 N N . VAL A 1 91 ? 0.980 -0.731 -5.125 1.00 95.25 91 VAL A N 1
ATOM 700 C CA . VAL A 1 91 ? 0.727 -0.304 -3.749 1.00 95.25 91 VAL A CA 1
ATOM 701 C C . VAL A 1 91 ? -0.543 0.535 -3.660 1.00 95.25 91 VAL A C 1
ATOM 703 O O . VAL A 1 91 ? -0.906 1.217 -4.615 1.00 95.25 91 VAL A O 1
ATOM 706 N N . ILE A 1 92 ? -1.217 0.506 -2.513 1.00 95.50 92 ILE A N 1
ATOM 707 C CA . ILE A 1 92 ? -2.400 1.322 -2.225 1.00 95.50 92 ILE A CA 1
ATOM 708 C C . ILE A 1 92 ? -2.154 2.230 -1.022 1.00 95.50 92 ILE A C 1
ATOM 710 O O . ILE A 1 92 ? -1.666 1.789 0.015 1.00 95.50 92 ILE A O 1
ATOM 714 N N . CYS A 1 93 ? -2.490 3.507 -1.170 1.00 94.12 93 CYS A N 1
ATOM 715 C CA . CYS A 1 93 ? -2.436 4.518 -0.115 1.00 94.12 93 CYS A CA 1
ATOM 716 C C . CYS A 1 93 ? -3.695 4.438 0.755 1.00 94.12 93 CYS A C 1
ATOM 718 O O . CYS A 1 93 ? -4.792 4.628 0.236 1.00 94.12 93 CYS A O 1
ATOM 720 N N . ILE A 1 94 ? -3.573 4.228 2.070 1.00 91.56 94 ILE A N 1
ATOM 721 C CA . ILE A 1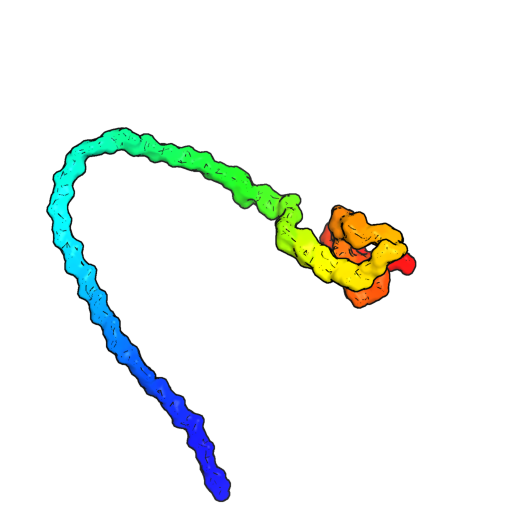 94 ? -4.761 4.149 2.952 1.00 91.56 94 ILE A CA 1
ATOM 722 C C . ILE A 1 94 ? -5.430 5.497 3.206 1.00 91.56 94 ILE A C 1
ATOM 724 O O . ILE A 1 94 ? -6.608 5.552 3.542 1.00 91.56 94 ILE A O 1
ATOM 728 N N . TYR A 1 95 ? -4.681 6.588 3.061 1.00 90.75 95 TYR A N 1
ATOM 729 C CA . TYR A 1 95 ? -5.195 7.933 3.317 1.00 90.75 95 TYR A CA 1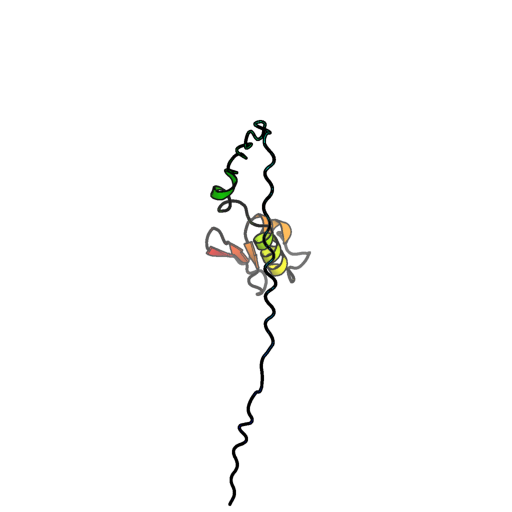
ATOM 730 C C . TYR A 1 95 ? -5.995 8.471 2.134 1.00 90.75 95 TYR A C 1
ATOM 732 O O . TYR A 1 95 ? -6.961 9.206 2.305 1.00 90.75 95 TYR A O 1
ATOM 740 N N . CYS A 1 96 ? -5.581 8.093 0.928 1.00 93.38 96 CYS A N 1
ATOM 741 C CA . CYS A 1 96 ? -6.099 8.622 -0.321 1.00 93.38 96 CYS A CA 1
ATOM 742 C C . CYS A 1 96 ? -6.833 7.577 -1.173 1.00 93.38 96 CYS A C 1
ATOM 744 O O . CYS A 1 96 ? -7.483 7.944 -2.145 1.00 93.38 96 CYS A O 1
ATOM 746 N N . ASN A 1 97 ? -6.781 6.293 -0.797 1.00 92.62 97 ASN A N 1
ATOM 747 C CA . ASN A 1 97 ? -7.405 5.160 -1.493 1.00 92.62 97 ASN A CA 1
ATOM 748 C C . ASN A 1 97 ? -7.028 5.052 -2.980 1.00 92.62 97 ASN A C 1
ATOM 750 O O . ASN A 1 97 ? -7.790 4.528 -3.791 1.00 92.62 97 ASN A O 1
ATOM 754 N N . LEU A 1 98 ? -5.841 5.542 -3.341 1.00 95.31 98 LEU A N 1
ATOM 755 C CA . LEU A 1 98 ? -5.305 5.466 -4.695 1.00 95.31 98 LEU A CA 1
ATOM 756 C C . LEU A 1 98 ? -4.301 4.324 -4.807 1.00 95.31 98 LEU A C 1
ATOM 758 O O . LEU A 1 98 ? -3.481 4.114 -3.908 1.00 95.31 98 LEU A O 1
ATOM 762 N N . ILE A 1 99 ? -4.376 3.610 -5.930 1.00 94.56 99 ILE A N 1
ATOM 763 C CA . ILE A 1 99 ? -3.405 2.589 -6.311 1.00 94.56 99 ILE A CA 1
ATOM 764 C C . ILE A 1 99 ? -2.331 3.251 -7.168 1.00 94.56 99 ILE A C 1
ATOM 766 O O . ILE A 1 99 ? -2.645 3.885 -8.175 1.00 94.56 99 ILE A O 1
ATOM 770 N N . SER A 1 100 ? -1.075 3.046 -6.789 1.00 91.38 100 SER A N 1
ATOM 771 C CA . SER A 1 100 ? 0.096 3.479 -7.542 1.00 91.38 100 SER A CA 1
ATOM 772 C C . SER A 1 100 ? 0.862 2.262 -8.046 1.00 91.38 100 SER A C 1
ATOM 774 O O . SER A 1 100 ? 1.012 1.260 -7.344 1.00 91.38 100 SER A O 1
ATOM 776 N N . GLN A 1 101 ? 1.346 2.359 -9.278 1.00 85.25 101 GLN A N 1
ATOM 777 C CA . GLN A 1 101 ? 2.271 1.417 -9.895 1.00 85.25 101 GLN A CA 1
ATOM 778 C C . GLN A 1 101 ? 3.259 2.225 -10.736 1.00 85.25 101 GLN A C 1
ATOM 780 O O . GLN A 1 101 ? 2.880 3.276 -11.261 1.00 85.25 101 GLN A O 1
ATOM 785 N N . GLN A 1 102 ? 4.505 1.764 -10.804 1.00 64.31 102 GLN A N 1
ATOM 786 C CA . GLN A 1 102 ? 5.532 2.376 -11.642 1.00 64.31 102 GLN A CA 1
ATOM 787 C C . GLN A 1 102 ? 5.288 2.090 -13.128 1.00 64.31 102 GLN A C 1
ATOM 789 O O . GLN A 1 102 ? 4.674 1.040 -13.438 1.00 64.31 102 GLN A O 1
#

Sequence (102 aa):
MTSSSANIPAPSSPPKTTIRNPTTASELENPSKRQKVEPMDSKSMYTTLLETDLMQQVRSRSFSHWSHRSIPSSAQMMEAGFFNCNVGDRVICIYCNLISQQ

Radius of gyration: 30.84 Å; chains: 1; bounding box: 50×64×76 Å

Foldseek 3Di:
DDDDDDDDDDDDDDDDDDDDDDDDDDDDDDPPPPPPPDPPPPVPPCPVPDCDPVNLVVQVVQCPVPDCPDPPDSVVCSVQQWGHPPDPRWIAHPVVRDIDDD

Secondary structure (DSSP, 8-state):
-----------------------------------------GGGGSTTTS--HHHHHHHHHHGGG--TT-SS-HHHHHHTTEEE-SSTT-EEETTT--EE--

InterPro domains:
  IPR001370 BIR repeat [PF00653] (59-98)
  IPR001370 BIR repeat [PS50143] (59-102)